Protein AF-A0A2H3L4W6-F1 (afdb_monomer_lite)

Structure (mmCIF, N/CA/C/O backbone):
data_AF-A0A2H3L4W6-F1
#
_entry.id   AF-A0A2H3L4W6-F1
#
loop_
_atom_site.group_PDB
_atom_site.id
_atom_site.type_symbol
_atom_site.label_atom_id
_atom_site.label_alt_id
_atom_site.label_comp_id
_atom_site.label_asym_id
_atom_site.label_entity_id
_atom_site.label_seq_id
_atom_site.pdbx_PDB_ins_code
_atom_site.Cartn_x
_atom_site.Cartn_y
_atom_site.Cartn_z
_atom_site.occupancy
_atom_site.B_iso_or_equiv
_atom_site.auth_seq_id
_atom_site.auth_comp_id
_atom_site.auth_asym_id
_atom_site.auth_atom_id
_atom_site.pdbx_PDB_model_num
ATOM 1 N N . MET A 1 1 ? 24.859 -17.875 -5.531 1.00 59.97 1 MET A N 1
ATOM 2 C CA . MET A 1 1 ? 23.561 -17.381 -6.040 1.00 59.97 1 MET A CA 1
ATOM 3 C C . MET A 1 1 ? 23.847 -16.677 -7.361 1.00 59.97 1 MET A C 1
ATOM 5 O O . MET A 1 1 ? 24.677 -15.783 -7.352 1.00 59.97 1 MET A O 1
ATOM 9 N N . HIS A 1 2 ? 23.273 -17.118 -8.485 1.00 90.69 2 HIS A N 1
ATOM 10 C CA . HIS A 1 2 ? 23.574 -16.586 -9.833 1.00 90.69 2 HIS A CA 1
ATOM 11 C C . HIS A 1 2 ? 22.616 -15.457 -10.253 1.00 90.69 2 HIS A C 1
ATOM 13 O O . HIS A 1 2 ? 22.222 -15.368 -11.410 1.00 90.69 2 HIS A O 1
ATOM 19 N N . VAL A 1 3 ? 22.197 -14.623 -9.300 1.00 94.12 3 VAL A N 1
ATOM 20 C CA . VAL A 1 3 ? 21.275 -13.506 -9.535 1.00 94.12 3 VAL A CA 1
ATOM 21 C C . VAL A 1 3 ? 21.998 -12.227 -9.149 1.00 94.12 3 VAL A C 1
ATOM 23 O O . VAL A 1 3 ? 22.430 -12.099 -8.004 1.00 94.12 3 VAL A O 1
ATOM 26 N N . ASN A 1 4 ? 22.140 -11.301 -10.098 1.00 94.12 4 ASN A N 1
ATOM 27 C CA . ASN A 1 4 ? 22.605 -9.954 -9.798 1.00 94.12 4 ASN A CA 1
ATOM 28 C C . ASN A 1 4 ? 21.434 -9.142 -9.231 1.00 94.12 4 ASN A C 1
ATOM 30 O O . ASN A 1 4 ? 20.374 -9.078 -9.854 1.00 94.12 4 ASN A O 1
ATOM 34 N N . PHE A 1 5 ? 21.615 -8.548 -8.054 1.00 94.50 5 PHE A N 1
ATOM 35 C CA . PHE A 1 5 ? 20.606 -7.713 -7.413 1.00 94.50 5 PHE A CA 1
ATOM 36 C C . PHE A 1 5 ? 21.042 -6.252 -7.470 1.00 94.50 5 PHE A C 1
ATOM 38 O O . PHE A 1 5 ? 22.067 -5.887 -6.900 1.00 94.50 5 PHE A O 1
ATOM 45 N N . VAL A 1 6 ? 20.234 -5.423 -8.128 1.00 93.25 6 VAL A N 1
ATOM 46 C CA . VAL A 1 6 ? 20.451 -3.978 -8.221 1.00 93.25 6 VAL A CA 1
ATOM 47 C C . VAL A 1 6 ? 19.329 -3.271 -7.470 1.00 93.25 6 VAL A C 1
ATOM 49 O O . VAL A 1 6 ? 18.161 -3.358 -7.848 1.00 93.25 6 VAL A O 1
ATOM 52 N N . GLN A 1 7 ? 19.676 -2.575 -6.388 1.00 92.81 7 GLN A N 1
ATOM 53 C CA . GLN A 1 7 ? 18.725 -1.768 -5.630 1.00 92.81 7 GLN A CA 1
ATOM 54 C C . GLN A 1 7 ? 18.558 -0.400 -6.303 1.00 92.81 7 GLN A C 1
ATOM 56 O O . GLN A 1 7 ? 19.336 0.518 -6.067 1.00 92.81 7 GLN A O 1
ATOM 61 N N . GLY A 1 8 ? 17.519 -0.253 -7.122 1.00 92.06 8 GLY A N 1
ATOM 62 C CA . GLY A 1 8 ? 17.212 1.002 -7.803 1.00 92.06 8 GLY A CA 1
ATOM 63 C C . GLY A 1 8 ? 15.759 1.067 -8.259 1.00 92.06 8 GLY A C 1
ATOM 64 O O . GLY A 1 8 ? 15.107 0.042 -8.458 1.00 92.06 8 GLY A O 1
ATOM 65 N N . ARG A 1 9 ? 15.232 2.285 -8.422 1.00 95.50 9 ARG A N 1
ATOM 66 C CA . ARG A 1 9 ? 13.902 2.505 -9.002 1.00 95.50 9 ARG A CA 1
ATOM 67 C C . ARG A 1 9 ? 14.041 2.685 -10.506 1.00 95.50 9 ARG A C 1
ATOM 69 O O . ARG A 1 9 ? 14.638 3.664 -10.932 1.00 95.50 9 ARG A O 1
ATOM 76 N N . VAL A 1 10 ? 13.429 1.810 -11.295 1.00 96.75 10 VAL A N 1
ATOM 77 C CA . VAL A 1 10 ? 13.278 2.035 -12.740 1.00 96.75 10 VAL A CA 1
ATOM 78 C C . VAL A 1 10 ? 12.336 3.221 -12.973 1.00 96.75 10 VAL A C 1
ATOM 80 O O . VAL A 1 10 ? 11.230 3.254 -12.423 1.00 96.75 10 VAL A O 1
ATOM 83 N N . THR A 1 11 ? 12.774 4.200 -13.762 1.00 96.56 11 THR A N 1
ATOM 84 C CA . THR A 1 11 ? 11.987 5.382 -14.150 1.00 96.56 11 THR A CA 1
ATOM 85 C C . THR A 1 11 ? 11.489 5.301 -15.585 1.00 96.56 11 THR A C 1
ATOM 87 O O . THR A 1 11 ? 10.397 5.789 -15.862 1.00 96.56 11 THR A O 1
ATOM 90 N N . GLU A 1 12 ? 12.253 4.662 -16.473 1.00 97.25 12 GLU A N 1
ATOM 91 C CA . GLU A 1 12 ? 11.944 4.549 -17.902 1.00 97.25 12 GLU A CA 1
ATOM 92 C C . GLU A 1 12 ? 12.282 3.147 -18.420 1.00 97.25 12 GLU A C 1
ATOM 94 O O . GLU A 1 12 ? 13.210 2.492 -17.938 1.00 97.25 12 GLU A O 1
ATOM 99 N N . VAL A 1 13 ? 11.517 2.692 -19.413 1.00 97.94 13 VAL A N 1
ATOM 100 C CA . VAL A 1 13 ? 11.734 1.429 -20.127 1.00 97.94 13 VAL A CA 1
ATOM 101 C C . VAL A 1 13 ? 11.821 1.751 -21.613 1.00 97.94 13 VAL A C 1
ATOM 103 O O . VAL A 1 13 ? 10.876 2.308 -22.169 1.00 97.94 13 VAL A O 1
ATOM 106 N N . HIS A 1 14 ? 12.933 1.377 -22.242 1.00 97.88 14 HIS A N 1
ATOM 107 C CA . HIS A 1 14 ? 13.213 1.592 -23.661 1.00 97.88 14 HIS A CA 1
ATOM 108 C C . HIS A 1 14 ? 13.186 0.231 -24.376 1.00 97.88 14 HIS A C 1
ATOM 110 O O . HIS A 1 14 ? 14.173 -0.508 -24.326 1.00 97.88 14 HIS A O 1
ATOM 116 N N . PRO A 1 15 ? 12.030 -0.181 -24.934 1.00 97.69 15 PRO A N 1
ATOM 117 C CA . PRO A 1 15 ? 11.845 -1.526 -25.477 1.00 97.69 15 PRO A CA 1
ATOM 118 C C . PRO A 1 15 ? 12.610 -1.777 -26.778 1.00 97.69 15 PRO A C 1
ATOM 120 O O . PRO A 1 15 ? 13.109 -2.884 -26.970 1.00 97.69 15 PRO A O 1
ATOM 123 N N . ASP A 1 16 ? 12.740 -0.767 -27.638 1.00 97.88 16 ASP A N 1
ATOM 124 C CA . ASP A 1 16 ? 13.379 -0.911 -28.950 1.00 97.88 16 ASP A CA 1
ATOM 125 C C . ASP A 1 16 ? 14.904 -1.038 -28.811 1.00 97.88 16 ASP A C 1
ATOM 127 O O . ASP A 1 16 ? 15.537 -1.901 -29.424 1.00 97.88 16 ASP A O 1
ATOM 131 N N . GLU A 1 17 ? 15.497 -0.227 -27.934 1.00 98.25 17 GLU A N 1
ATOM 132 C CA . GLU A 1 17 ? 16.924 -0.255 -27.602 1.00 98.25 17 GLU A CA 1
ATOM 133 C C . GLU A 1 17 ? 17.276 -1.284 -26.519 1.00 98.25 17 GLU A C 1
ATOM 135 O O . GLU A 1 17 ? 18.457 -1.517 -26.260 1.00 98.25 17 GLU A O 1
ATOM 140 N N . ARG A 1 18 ? 16.257 -1.898 -25.907 1.00 98.31 18 ARG A N 1
ATOM 141 C CA . ARG A 1 18 ? 16.338 -2.938 -24.874 1.00 98.31 18 ARG A CA 1
ATOM 142 C C . ARG A 1 18 ? 17.166 -2.552 -23.646 1.00 98.31 18 ARG A C 1
ATOM 144 O O . ARG A 1 18 ? 18.072 -3.274 -23.230 1.00 98.31 18 ARG A O 1
ATOM 151 N N . TYR A 1 19 ? 16.815 -1.428 -23.027 1.00 98.25 19 TYR A N 1
ATOM 152 C CA . TYR A 1 19 ? 17.369 -1.041 -21.728 1.00 98.25 19 TYR A CA 1
ATOM 153 C C . TYR A 1 19 ? 16.331 -0.392 -20.806 1.00 98.25 19 TYR A C 1
ATOM 155 O O . TYR A 1 19 ? 15.251 0.024 -21.234 1.00 98.25 19 TYR A O 1
ATOM 163 N N . VAL A 1 20 ? 16.645 -0.325 -19.515 1.00 97.88 20 VAL A N 1
ATOM 164 C CA . VAL A 1 20 ? 15.889 0.441 -18.516 1.00 97.88 20 VAL A CA 1
ATOM 165 C C . VAL A 1 20 ? 16.762 1.533 -17.914 1.00 97.88 20 VAL A C 1
ATOM 167 O O . VAL A 1 20 ? 17.978 1.370 -17.797 1.00 97.88 20 VAL A O 1
ATOM 170 N N . THR A 1 21 ? 16.131 2.630 -17.510 1.00 97.56 21 THR A N 1
ATOM 171 C CA . THR A 1 21 ? 16.794 3.725 -16.797 1.00 97.56 21 THR A CA 1
ATOM 172 C C . THR A 1 21 ? 16.452 3.629 -15.318 1.00 97.56 21 THR A C 1
ATOM 174 O O . THR A 1 21 ? 15.275 3.603 -14.948 1.00 97.56 21 THR A O 1
ATOM 177 N N . LEU A 1 22 ? 17.469 3.572 -14.464 1.00 95.69 22 LEU A N 1
ATOM 178 C CA . LEU A 1 22 ? 17.334 3.674 -13.018 1.00 95.69 22 LEU A CA 1
ATOM 179 C C . LEU A 1 22 ? 17.451 5.132 -12.574 1.00 95.69 22 LEU A C 1
ATOM 181 O O . LEU A 1 22 ? 18.289 5.889 -13.068 1.00 95.69 22 LEU A O 1
ATOM 185 N N . ALA A 1 23 ? 16.635 5.506 -11.591 1.00 93.81 23 ALA A N 1
ATOM 186 C CA . ALA A 1 23 ? 16.758 6.774 -10.895 1.00 93.81 23 ALA A CA 1
ATOM 187 C C . ALA A 1 23 ? 18.168 6.919 -10.294 1.00 93.81 23 ALA A C 1
ATOM 189 O O . ALA A 1 23 ? 18.710 5.933 -9.784 1.00 93.81 23 ALA A O 1
ATOM 190 N N . PRO A 1 24 ? 18.736 8.137 -10.277 1.00 88.00 24 PRO A N 1
ATOM 191 C CA . PRO A 1 24 ? 20.020 8.376 -9.643 1.00 88.00 24 PRO A CA 1
ATOM 192 C C . PRO A 1 24 ? 20.035 7.928 -8.183 1.00 88.00 24 PRO A C 1
ATOM 194 O O . PRO A 1 24 ? 19.123 8.239 -7.411 1.00 88.00 24 PRO A O 1
ATOM 197 N N . HIS A 1 25 ? 21.111 7.264 -7.770 1.00 80.12 25 HIS A N 1
ATOM 198 C CA . HIS A 1 25 ? 21.383 7.078 -6.352 1.00 80.12 25 HIS A CA 1
ATOM 199 C C . HIS A 1 25 ? 21.980 8.384 -5.794 1.00 80.12 25 HIS A C 1
ATOM 201 O O . HIS A 1 25 ? 23.110 8.747 -6.116 1.00 80.12 25 HIS A O 1
ATOM 207 N N . GLN A 1 26 ? 21.219 9.115 -4.972 1.00 76.81 26 GLN A N 1
ATOM 208 C CA . GLN A 1 26 ? 21.606 10.428 -4.418 1.00 76.81 26 GLN A CA 1
ATOM 209 C C . GLN A 1 26 ? 21.933 11.481 -5.506 1.00 76.81 26 GLN A C 1
ATOM 211 O O . GLN A 1 26 ? 21.127 11.696 -6.404 1.00 76.81 26 GLN A O 1
ATOM 216 N N . GLN A 1 27 ? 23.084 12.166 -5.422 1.00 71.81 27 GLN A N 1
ATOM 217 C CA . GLN A 1 27 ? 23.546 13.191 -6.379 1.00 71.81 27 GLN A CA 1
ATOM 218 C C . GLN A 1 27 ? 24.169 12.596 -7.662 1.00 71.81 27 GLN A C 1
ATOM 220 O O . GLN A 1 27 ? 24.950 13.260 -8.341 1.00 71.81 27 GLN A O 1
ATOM 225 N N . GLY A 1 28 ? 23.886 11.329 -7.969 1.00 77.56 28 GLY A N 1
ATOM 226 C CA . GLY A 1 28 ? 24.409 10.646 -9.150 1.00 77.56 28 GLY A CA 1
ATOM 227 C C . GLY A 1 28 ? 23.713 11.038 -10.456 1.00 77.56 28 GLY A C 1
ATOM 228 O O . GLY A 1 28 ? 22.822 11.886 -10.497 1.00 77.56 28 GLY A O 1
ATOM 229 N N . GLN A 1 29 ? 24.107 10.365 -11.534 1.00 84.62 29 GLN A N 1
ATOM 230 C CA . GLN A 1 29 ? 23.388 10.382 -12.808 1.00 84.62 29 GLN A CA 1
ATOM 231 C C . GLN A 1 29 ? 22.450 9.169 -12.905 1.00 84.62 29 GLN A C 1
ATOM 233 O O . GLN A 1 29 ? 22.665 8.184 -12.193 1.00 84.62 29 GLN A O 1
ATOM 238 N N . PRO A 1 30 ? 21.411 9.224 -13.757 1.00 89.94 30 PRO A N 1
ATOM 239 C CA . PRO A 1 30 ? 20.614 8.049 -14.089 1.00 89.94 30 PRO A CA 1
ATOM 240 C C . PRO A 1 30 ? 21.497 6.929 -14.649 1.00 89.94 30 PRO A C 1
ATOM 242 O O . PRO A 1 30 ? 22.429 7.192 -15.411 1.00 89.94 30 PRO A O 1
ATOM 245 N N . GLU A 1 31 ? 21.200 5.686 -14.282 1.00 93.50 31 GLU A N 1
ATOM 246 C CA . GLU A 1 31 ? 21.965 4.512 -14.715 1.00 93.50 31 GLU A CA 1
ATOM 247 C C . GLU A 1 31 ? 21.188 3.732 -15.779 1.00 93.50 31 GLU A C 1
ATOM 249 O O . GLU A 1 31 ? 19.983 3.517 -15.647 1.00 93.50 31 GLU A O 1
ATOM 254 N N . ARG A 1 32 ? 21.879 3.294 -16.834 1.00 95.81 32 ARG A N 1
ATOM 255 C CA . ARG A 1 32 ? 21.321 2.444 -17.891 1.00 95.81 32 ARG A CA 1
ATOM 256 C C . ARG A 1 32 ? 21.625 0.978 -17.595 1.00 95.81 32 ARG A C 1
ATOM 258 O O . ARG A 1 32 ? 22.783 0.632 -17.384 1.00 95.81 32 ARG A O 1
ATOM 265 N N . LEU A 1 33 ? 20.605 0.126 -17.679 1.00 96.38 33 LEU A N 1
ATOM 266 C CA . LEU A 1 33 ? 20.749 -1.330 -17.629 1.00 96.38 33 LEU A CA 1
ATOM 267 C C . LEU A 1 33 ? 20.157 -1.978 -18.882 1.00 96.38 33 LEU A C 1
ATOM 269 O O . LEU A 1 33 ? 18.942 -1.951 -19.081 1.00 96.38 33 LEU A O 1
ATOM 273 N N . ASP A 1 34 ? 21.015 -2.566 -19.712 1.00 98.00 34 ASP A N 1
ATOM 274 C CA . ASP A 1 34 ? 20.623 -3.320 -20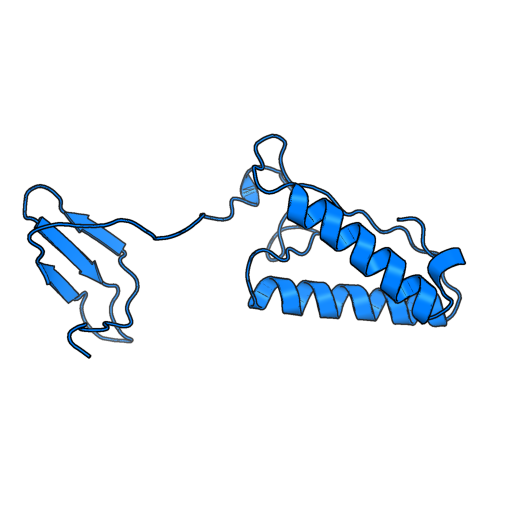.905 1.00 98.00 34 ASP A CA 1
ATOM 275 C C . ASP A 1 34 ? 20.067 -4.708 -20.552 1.00 98.00 34 ASP A C 1
ATOM 277 O O . ASP A 1 34 ? 20.458 -5.323 -19.554 1.00 98.00 34 ASP A O 1
ATOM 281 N N . TYR A 1 35 ? 19.157 -5.219 -21.382 1.00 97.62 35 TYR A N 1
ATOM 282 C CA . TYR A 1 35 ? 18.565 -6.546 -21.221 1.00 97.62 35 TYR A CA 1
ATOM 283 C C . TYR A 1 35 ? 18.356 -7.254 -22.565 1.00 97.62 35 TYR A C 1
ATOM 285 O O . TYR A 1 35 ? 18.143 -6.627 -23.596 1.00 97.62 35 TYR A O 1
ATOM 293 N N . ASP A 1 36 ? 18.325 -8.588 -22.549 1.00 98.19 36 ASP A N 1
ATOM 294 C CA . ASP A 1 36 ? 17.826 -9.375 -23.687 1.00 98.19 36 ASP A CA 1
ATOM 295 C C . ASP A 1 36 ? 16.315 -9.611 -23.590 1.00 98.19 36 ASP A C 1
ATOM 297 O O . ASP A 1 36 ? 15.597 -9.531 -24.586 1.00 98.19 36 ASP A O 1
ATOM 301 N N . TYR A 1 37 ? 15.831 -9.852 -22.368 1.00 98.06 37 TYR A N 1
ATOM 302 C CA . TYR A 1 37 ? 14.422 -10.047 -22.033 1.00 98.06 37 TYR A CA 1
ATOM 303 C C . TYR A 1 37 ? 14.071 -9.276 -20.759 1.00 98.06 37 TYR A C 1
ATOM 305 O O . TYR A 1 37 ? 14.851 -9.262 -19.807 1.00 98.06 37 TYR A O 1
ATOM 313 N N . LEU A 1 38 ? 12.871 -8.689 -20.723 1.00 97.75 38 LEU A N 1
ATOM 314 C CA . LEU A 1 38 ? 12.364 -7.934 -19.578 1.00 97.75 38 LEU A CA 1
ATOM 315 C C . LEU A 1 38 ? 11.105 -8.593 -19.002 1.00 97.75 38 LEU A C 1
ATOM 317 O O . LEU A 1 38 ? 10.086 -8.705 -19.681 1.00 97.75 38 LEU A O 1
ATOM 321 N N . LEU A 1 39 ? 11.161 -8.983 -17.725 1.00 97.94 39 LEU A N 1
ATOM 322 C CA . LEU A 1 39 ? 9.997 -9.419 -16.953 1.00 97.94 39 LEU A CA 1
ATOM 323 C C . LEU A 1 39 ? 9.523 -8.274 -16.051 1.00 97.94 39 LEU A C 1
ATOM 325 O O . LEU A 1 39 ? 10.238 -7.860 -15.139 1.00 97.94 39 LEU A O 1
ATOM 329 N N . ILE A 1 40 ? 8.306 -7.779 -16.279 1.00 97.19 40 ILE A N 1
ATOM 330 C CA . ILE A 1 40 ? 7.723 -6.690 -15.486 1.00 97.19 40 ILE A CA 1
ATOM 331 C C . ILE A 1 40 ? 6.920 -7.279 -14.324 1.00 97.19 40 ILE A C 1
ATOM 333 O O . ILE A 1 40 ? 5.885 -7.909 -14.525 1.00 97.19 40 ILE A O 1
ATOM 337 N N . ALA A 1 41 ? 7.388 -7.036 -13.099 1.00 97.56 41 ALA A N 1
ATOM 338 C CA . ALA A 1 41 ? 6.759 -7.498 -11.860 1.00 97.56 41 ALA A CA 1
ATOM 339 C C . ALA A 1 41 ? 6.691 -6.378 -10.799 1.00 97.56 41 ALA A C 1
ATOM 341 O O . ALA A 1 41 ? 6.956 -6.598 -9.622 1.00 97.56 41 ALA A O 1
ATOM 342 N N . THR A 1 42 ? 6.362 -5.151 -11.216 1.00 96.44 42 THR A N 1
ATOM 343 C CA . THR A 1 42 ? 6.424 -3.929 -10.386 1.00 96.44 42 THR A CA 1
ATOM 344 C C . THR A 1 42 ? 5.308 -3.791 -9.345 1.00 96.44 42 THR A C 1
ATOM 346 O O . THR A 1 42 ? 5.357 -2.884 -8.516 1.00 96.44 42 THR A O 1
ATOM 349 N N . GLY A 1 43 ? 4.307 -4.673 -9.368 1.00 96.00 43 GLY A N 1
ATOM 350 C CA . GLY A 1 43 ? 3.154 -4.602 -8.471 1.00 96.00 43 GLY A CA 1
ATOM 351 C C . GLY A 1 43 ? 2.193 -3.442 -8.789 1.00 96.00 43 GLY A C 1
ATOM 352 O O . GLY A 1 43 ? 2.269 -2.833 -9.860 1.00 96.00 43 GLY A O 1
ATOM 353 N N . PRO A 1 44 ? 1.232 -3.153 -7.892 1.00 95.12 44 PRO A N 1
ATOM 354 C CA . PRO A 1 44 ? 0.197 -2.155 -8.136 1.00 95.12 44 PRO A CA 1
ATOM 355 C C . PRO A 1 44 ? 0.659 -0.729 -7.807 1.00 95.12 44 PRO A C 1
ATOM 357 O O . PRO A 1 44 ? 1.262 -0.473 -6.766 1.00 95.12 44 PRO A O 1
ATOM 360 N N . LYS A 1 45 ? 0.248 0.240 -8.633 1.00 93.94 45 LYS A N 1
ATOM 361 C CA . LYS A 1 45 ? 0.200 1.651 -8.226 1.00 93.94 45 LYS A CA 1
ATOM 362 C C . LYS A 1 45 ? -1.088 1.896 -7.440 1.00 93.94 45 LYS A C 1
ATOM 364 O O . LYS A 1 45 ? -2.182 1.731 -7.978 1.00 93.94 45 LYS A O 1
ATOM 369 N N . LEU A 1 46 ? -0.966 2.327 -6.188 1.00 93.56 46 LEU A N 1
ATOM 370 C CA . LEU A 1 46 ? -2.116 2.655 -5.344 1.00 93.56 46 LEU A CA 1
ATOM 371 C C . LEU A 1 46 ? -2.707 4.005 -5.768 1.00 93.56 46 LE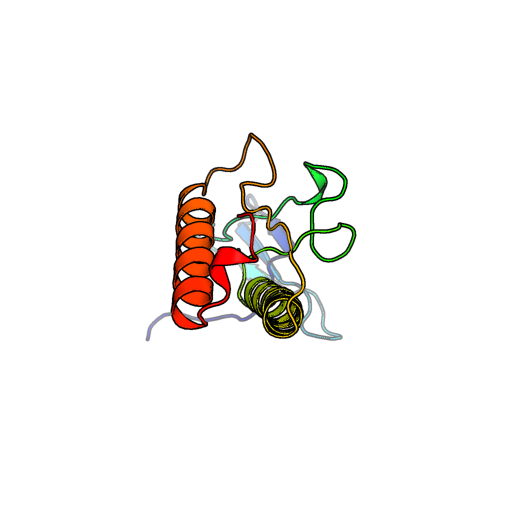U A C 1
ATOM 373 O O . LEU A 1 46 ? -2.072 5.046 -5.611 1.00 93.56 46 LEU A O 1
ATOM 377 N N . ASN A 1 47 ? -3.911 3.987 -6.340 1.00 93.62 47 ASN A N 1
ATOM 378 C CA . AS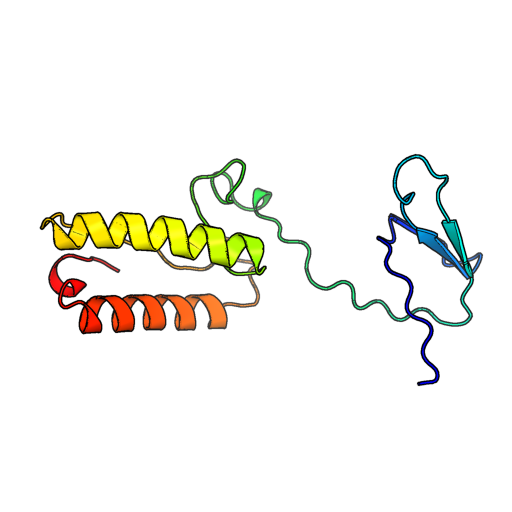N A 1 47 ? -4.557 5.177 -6.893 1.00 93.62 47 ASN A CA 1
ATOM 379 C C . ASN A 1 47 ? -5.607 5.759 -5.935 1.00 93.62 47 ASN A C 1
ATOM 381 O O . ASN A 1 47 ? -6.805 5.667 -6.194 1.00 93.62 47 ASN A O 1
ATOM 385 N N . PHE A 1 48 ? -5.165 6.349 -4.822 1.00 93.06 48 PHE A N 1
ATOM 386 C CA . PHE A 1 48 ? -6.077 6.987 -3.862 1.00 93.06 48 PHE A CA 1
ATOM 387 C C . PHE A 1 48 ? -6.877 8.141 -4.486 1.00 93.06 48 PHE A C 1
ATOM 389 O O . PHE A 1 48 ? -8.055 8.296 -4.189 1.00 93.06 48 PHE A O 1
ATOM 396 N N . ALA A 1 49 ? -6.279 8.862 -5.441 1.00 92.00 49 ALA A N 1
ATOM 397 C CA . ALA A 1 49 ? -6.918 9.957 -6.169 1.00 92.00 49 ALA A CA 1
ATOM 398 C C . ALA A 1 49 ? -8.139 9.534 -7.012 1.00 92.00 49 ALA A C 1
ATOM 400 O O . ALA A 1 49 ? -8.906 10.393 -7.439 1.00 92.00 49 ALA A O 1
ATOM 401 N N . ALA A 1 50 ? -8.351 8.230 -7.246 1.00 92.56 50 ALA A N 1
ATOM 402 C CA . ALA A 1 50 ? -9.551 7.733 -7.923 1.00 92.56 50 ALA A CA 1
ATOM 403 C C . ALA A 1 50 ? -10.844 8.014 -7.137 1.00 92.56 50 ALA A C 1
ATOM 405 O O . ALA A 1 50 ? -11.912 8.104 -7.738 1.00 92.56 50 ALA A O 1
ATOM 406 N N . THR A 1 51 ? -10.748 8.168 -5.813 1.00 93.62 51 THR A N 1
ATOM 407 C CA . THR A 1 51 ? -11.876 8.529 -4.950 1.00 93.62 51 THR A CA 1
ATOM 408 C C . THR A 1 51 ? -11.487 9.749 -4.112 1.00 93.62 51 THR A C 1
ATOM 410 O O . THR A 1 51 ? -10.706 9.608 -3.168 1.00 93.62 51 THR A O 1
ATOM 413 N N . PRO A 1 52 ? -12.015 10.948 -4.419 1.00 93.19 52 PRO A N 1
ATOM 414 C CA . PRO A 1 52 ? -11.689 12.161 -3.675 1.00 93.19 52 PRO A CA 1
ATOM 415 C C . PRO A 1 52 ? -11.926 12.010 -2.166 1.00 93.19 52 PRO A C 1
ATOM 417 O O . PRO A 1 52 ? -12.945 11.467 -1.741 1.00 93.19 52 PRO A O 1
ATOM 420 N N . GLY A 1 53 ? -10.980 12.497 -1.361 1.00 92.38 53 GLY A N 1
ATOM 421 C CA . GLY A 1 53 ? -11.026 12.420 0.103 1.00 92.38 53 GLY A CA 1
ATOM 422 C C . GLY A 1 53 ? -10.479 11.119 0.703 1.00 92.38 53 GLY A C 1
ATOM 423 O O . GLY A 1 53 ? -10.353 11.034 1.925 1.00 92.38 53 GLY A O 1
ATOM 424 N N . LEU A 1 54 ? -10.116 10.122 -0.115 1.00 93.19 54 LEU A N 1
ATOM 425 C CA . LEU A 1 54 ? -9.399 8.932 0.349 1.00 93.19 54 LEU A CA 1
ATOM 426 C C . LEU A 1 54 ? -7.883 9.081 0.216 1.00 93.19 54 LEU A C 1
ATOM 428 O O . LEU A 1 54 ? -7.372 9.819 -0.623 1.00 93.19 54 LEU A O 1
ATOM 432 N N . GLY A 1 55 ? -7.170 8.304 1.024 1.00 91.06 55 GLY A N 1
ATOM 433 C CA . GLY A 1 55 ? -5.712 8.296 1.097 1.00 91.06 55 GLY A CA 1
ATOM 434 C C . GLY A 1 55 ? -5.182 8.935 2.377 1.00 91.06 55 GLY A C 1
ATOM 435 O O . GLY A 1 55 ? -5.885 9.668 3.066 1.00 91.06 55 GLY A O 1
ATOM 436 N N . HIS A 1 56 ? -3.930 8.614 2.681 1.00 84.00 56 HIS A N 1
ATOM 437 C CA . HIS A 1 56 ? -3.282 8.925 3.953 1.00 84.00 56 HIS A CA 1
ATOM 438 C C . HIS A 1 56 ? -2.560 10.286 3.949 1.00 84.00 56 HIS A C 1
ATOM 440 O O . HIS A 1 56 ? -2.411 10.916 4.986 1.00 84.00 56 HIS A O 1
ATOM 446 N N . THR A 1 57 ? -2.140 10.779 2.775 1.00 81.44 57 THR A N 1
ATOM 447 C CA . THR A 1 57 ? -1.454 12.080 2.649 1.00 81.44 57 THR A CA 1
ATOM 448 C C . THR A 1 57 ? -2.417 13.256 2.485 1.00 81.44 57 THR A C 1
ATOM 450 O O . THR A 1 57 ? -2.263 14.273 3.148 1.00 81.44 57 THR A O 1
ATOM 453 N N . GLU A 1 58 ? -3.400 13.132 1.591 1.00 81.19 58 GLU A N 1
ATOM 454 C CA . GLU A 1 58 ? -4.311 14.231 1.217 1.00 81.19 58 GLU A CA 1
ATOM 455 C C . GLU A 1 58 ? -5.780 13.935 1.564 1.00 81.19 58 GLU A C 1
ATOM 457 O O . GLU A 1 58 ? -6.665 14.742 1.282 1.00 81.19 58 GLU A O 1
ATOM 462 N N . GLY A 1 59 ? -6.051 12.767 2.150 1.00 89.19 59 GLY A N 1
ATOM 463 C CA . GLY A 1 59 ? -7.396 12.296 2.460 1.00 89.19 59 GLY A CA 1
ATOM 464 C C . GLY A 1 59 ? -7.634 12.089 3.953 1.00 89.19 59 GLY A C 1
ATOM 465 O O . GLY A 1 59 ? -6.894 12.564 4.812 1.00 89.19 59 GLY A O 1
ATOM 466 N N . HIS A 1 60 ? -8.711 11.371 4.258 1.00 93.31 60 HIS A N 1
ATOM 467 C CA . HIS A 1 60 ? -9.182 11.126 5.623 1.00 93.31 60 HIS A CA 1
ATOM 468 C C . HIS A 1 60 ? -9.089 9.650 6.032 1.00 93.31 60 HIS A C 1
ATOM 470 O O . HIS A 1 60 ? -9.731 9.237 6.997 1.00 93.31 60 HIS A O 1
ATOM 476 N N . THR A 1 61 ? -8.347 8.829 5.281 1.00 95.62 61 THR A N 1
ATOM 477 C CA . THR A 1 61 ? -8.339 7.372 5.470 1.00 95.62 61 THR A CA 1
ATOM 478 C C . THR A 1 61 ? -6.943 6.781 5.402 1.00 95.62 61 THR A C 1
ATOM 480 O O . THR A 1 61 ? -6.166 7.105 4.510 1.00 95.62 61 THR A O 1
ATOM 483 N N . VAL A 1 62 ? -6.689 5.789 6.243 1.00 96.38 62 VAL A N 1
ATOM 484 C CA . VAL A 1 62 ? -5.469 4.976 6.215 1.00 96.38 62 VAL A CA 1
ATOM 485 C C . VAL A 1 62 ? -5.610 3.761 5.285 1.00 96.38 62 VAL A C 1
ATOM 487 O O . VAL A 1 62 ? -6.716 3.373 4.903 1.00 96.38 62 VAL A O 1
ATOM 490 N N . SER A 1 63 ? -4.486 3.149 4.903 1.00 95.94 63 SER A N 1
ATOM 491 C CA . SER A 1 63 ? -4.423 1.959 4.037 1.00 95.94 63 SER A CA 1
ATOM 492 C C . SER A 1 63 ? -3.538 0.882 4.661 1.00 95.94 63 SER A C 1
ATOM 494 O O . SER A 1 63 ? -2.745 1.166 5.541 1.00 95.94 63 SER A O 1
ATOM 496 N N . ILE A 1 64 ? -3.640 -0.360 4.191 1.00 95.94 64 ILE A N 1
ATOM 497 C CA . ILE A 1 64 ? -2.787 -1.478 4.637 1.00 95.94 64 ILE A CA 1
ATOM 498 C C . ILE A 1 64 ? -2.030 -2.148 3.481 1.00 95.94 64 ILE A C 1
ATOM 500 O O . ILE A 1 64 ? -1.512 -3.249 3.624 1.00 95.94 64 ILE A O 1
ATOM 504 N N . CYS A 1 65 ? -1.995 -1.518 2.302 1.00 95.75 65 CYS A N 1
ATOM 505 C CA . CYS A 1 65 ? -1.435 -2.138 1.093 1.00 95.75 65 CYS A CA 1
ATOM 506 C C . CYS A 1 65 ? 0.104 -2.200 1.078 1.00 95.75 65 CYS A C 1
ATOM 508 O O . CYS A 1 65 ? 0.676 -2.955 0.297 1.00 95.75 65 CYS A O 1
ATOM 510 N N . THR A 1 66 ? 0.772 -1.389 1.900 1.00 95.88 66 THR A N 1
ATOM 511 C CA . THR A 1 66 ? 2.229 -1.389 2.094 1.00 95.88 66 THR A CA 1
ATOM 512 C C . THR A 1 66 ? 2.530 -1.452 3.589 1.00 95.88 66 THR A C 1
ATOM 514 O O . THR A 1 66 ? 1.653 -1.170 4.408 1.00 95.88 66 THR A O 1
ATOM 517 N N . LEU A 1 67 ? 3.768 -1.802 3.949 1.00 96.25 67 LEU A N 1
ATOM 518 C CA . LEU A 1 67 ? 4.195 -1.832 5.350 1.00 96.25 67 LEU A CA 1
ATOM 519 C C . LEU A 1 67 ? 4.021 -0.465 6.025 1.00 96.25 67 LEU A C 1
ATOM 521 O O . LEU A 1 67 ? 3.431 -0.397 7.098 1.00 96.25 67 LEU A O 1
ATOM 525 N N . ASP A 1 68 ? 4.484 0.605 5.379 1.00 96.44 68 ASP A N 1
ATOM 526 C CA . ASP A 1 68 ? 4.416 1.956 5.943 1.00 96.44 68 ASP A CA 1
ATOM 527 C C . ASP A 1 68 ? 2.965 2.388 6.184 1.00 96.44 68 ASP A C 1
ATOM 529 O O . ASP A 1 68 ? 2.634 2.852 7.275 1.00 96.44 68 ASP A O 1
ATOM 533 N N . HIS A 1 69 ? 2.066 2.138 5.223 1.00 96.12 69 HIS A N 1
ATOM 534 C CA . HIS A 1 69 ? 0.645 2.439 5.415 1.00 96.12 69 HIS A CA 1
ATOM 535 C C . HIS A 1 69 ? 0.038 1.585 6.538 1.00 96.12 69 HIS A C 1
ATOM 537 O O . HIS A 1 69 ? -0.741 2.087 7.341 1.00 96.12 69 HIS A O 1
ATOM 543 N N . ALA A 1 70 ? 0.409 0.304 6.642 1.00 96.94 70 ALA A N 1
ATOM 544 C CA . ALA A 1 70 ? -0.104 -0.574 7.691 1.00 96.94 70 ALA A CA 1
ATOM 545 C C . ALA A 1 70 ? 0.342 -0.143 9.100 1.00 96.94 70 ALA A C 1
ATOM 547 O O . ALA A 1 70 ? -0.424 -0.295 10.055 1.00 96.94 70 ALA A O 1
ATOM 548 N N . ILE A 1 71 ? 1.553 0.406 9.236 1.00 97.62 71 ILE A N 1
ATOM 549 C CA . ILE A 1 71 ? 2.044 1.005 10.485 1.00 97.62 71 ILE A CA 1
ATOM 550 C C . ILE A 1 71 ? 1.201 2.233 10.847 1.00 97.62 71 ILE A C 1
ATOM 552 O O . ILE A 1 71 ? 0.710 2.317 11.970 1.00 97.62 71 ILE A O 1
ATOM 556 N N . GLU A 1 72 ? 0.959 3.126 9.889 1.00 96.50 72 GLU A N 1
ATOM 557 C CA . GLU A 1 72 ? 0.100 4.297 10.089 1.00 96.50 72 GLU A CA 1
ATOM 558 C C . GLU A 1 72 ? -1.334 3.893 10.480 1.00 96.50 72 GLU A C 1
ATOM 560 O O . GLU A 1 72 ? -1.905 4.413 11.440 1.00 96.50 72 GLU A O 1
ATOM 565 N N . ALA A 1 73 ? -1.902 2.900 9.789 1.00 96.94 73 ALA A N 1
ATOM 566 C CA . ALA A 1 73 ? -3.229 2.377 10.087 1.00 96.94 73 ALA A CA 1
ATOM 567 C C . ALA A 1 73 ? -3.314 1.768 11.492 1.00 96.94 73 ALA A C 1
ATOM 569 O O . ALA A 1 73 ? -4.305 1.975 12.197 1.00 96.94 73 ALA A O 1
ATOM 570 N N . ARG A 1 74 ? -2.272 1.041 11.920 1.00 97.50 74 ARG A N 1
ATOM 571 C CA . ARG A 1 74 ? -2.159 0.509 13.285 1.00 97.50 74 ARG A CA 1
ATOM 572 C C . ARG A 1 74 ? -2.178 1.640 14.305 1.00 97.50 74 ARG A C 1
ATOM 574 O O . ARG A 1 74 ? -2.916 1.539 15.281 1.00 97.50 74 ARG A O 1
ATOM 581 N N . ASP A 1 75 ? -1.374 2.674 14.100 1.00 97.81 75 ASP A N 1
ATOM 582 C CA . ASP A 1 75 ? -1.242 3.765 15.066 1.00 97.81 75 ASP A CA 1
ATOM 583 C C . ASP A 1 75 ? -2.558 4.544 15.184 1.00 97.81 75 ASP A C 1
ATOM 585 O O . ASP A 1 75 ? -3.087 4.681 16.289 1.00 97.81 75 ASP A O 1
ATOM 589 N N . SER A 1 76 ? -3.179 4.884 14.048 1.00 96.56 76 SER A N 1
ATOM 590 C CA . SER A 1 76 ? -4.516 5.492 14.005 1.00 96.56 76 SER A CA 1
ATOM 591 C C . SER A 1 76 ? -5.576 4.636 14.716 1.00 96.56 76 SER A C 1
ATOM 593 O O . SER A 1 76 ? -6.382 5.149 15.498 1.00 96.56 76 SER A O 1
ATOM 595 N N . TYR A 1 77 ? -5.562 3.315 14.506 1.00 97.88 77 TYR A N 1
ATOM 596 C CA . TYR A 1 77 ? -6.469 2.389 15.186 1.00 97.88 77 TYR A CA 1
ATOM 597 C C . TYR A 1 77 ? -6.239 2.356 16.703 1.00 97.88 77 TYR A C 1
ATOM 599 O O . TYR A 1 77 ? -7.202 2.445 17.467 1.00 97.88 77 TYR A O 1
ATOM 607 N N . LEU A 1 78 ? -4.986 2.247 17.154 1.00 98.12 78 LEU A N 1
ATOM 608 C CA . LEU A 1 78 ? -4.655 2.177 18.579 1.00 98.12 78 LEU A CA 1
ATOM 609 C C . LEU A 1 78 ? -5.042 3.461 19.324 1.00 98.12 78 LEU A C 1
ATOM 611 O O . LEU A 1 78 ? -5.490 3.380 20.468 1.00 98.12 78 LEU A O 1
ATOM 615 N N . GLU A 1 79 ? -4.956 4.624 18.679 1.00 98.19 79 GLU A N 1
ATOM 616 C CA . GLU A 1 79 ? -5.493 5.875 19.226 1.00 98.19 79 GLU A CA 1
ATOM 617 C C . GLU A 1 79 ? -7.012 5.801 19.445 1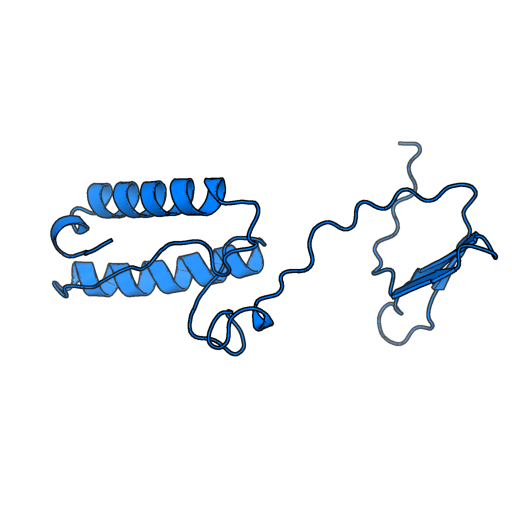.00 98.19 79 GLU A C 1
ATOM 619 O O . GLU A 1 79 ? -7.511 6.186 20.507 1.00 98.19 79 GLU A O 1
ATOM 624 N N . GLN A 1 80 ? -7.767 5.249 18.485 1.00 98.06 80 GLN A N 1
ATOM 625 C CA . GLN A 1 80 ? -9.212 5.062 18.660 1.00 98.06 80 GLN A CA 1
ATOM 626 C C . GLN A 1 80 ? -9.525 4.041 19.759 1.00 98.06 80 GLN A C 1
ATOM 628 O O . GLN A 1 80 ? -10.460 4.237 20.534 1.00 98.06 80 GLN A O 1
ATOM 633 N N . VAL A 1 81 ? -8.728 2.978 19.884 1.00 98.31 81 VAL A N 1
ATOM 634 C CA . VAL A 1 81 ? -8.872 1.997 20.971 1.00 98.31 81 VAL A CA 1
ATOM 635 C C . VAL A 1 81 ? -8.715 2.658 22.339 1.00 98.31 81 VAL A C 1
ATOM 637 O O . VAL A 1 81 ? -9.549 2.422 23.210 1.00 98.31 81 VAL A O 1
ATOM 640 N N . GLN A 1 82 ? -7.729 3.538 22.525 1.00 98.50 82 GLN A N 1
ATOM 641 C CA . GLN A 1 82 ? -7.556 4.261 23.794 1.00 98.50 82 GLN A CA 1
ATOM 642 C C . GLN A 1 82 ? -8.788 5.106 24.155 1.00 98.50 82 GLN A C 1
ATOM 644 O O . GLN A 1 82 ? -9.147 5.227 25.328 1.00 98.50 82 GLN A O 1
ATOM 649 N N . ARG A 1 83 ? -9.465 5.686 23.160 1.00 98.44 83 ARG A N 1
ATOM 650 C CA . ARG A 1 83 ? -10.724 6.423 23.362 1.00 98.44 83 ARG A CA 1
ATOM 651 C C . ARG A 1 83 ? -11.872 5.492 23.757 1.00 98.44 83 ARG A C 1
ATOM 653 O O . ARG A 1 83 ? -12.604 5.788 24.702 1.00 98.44 83 ARG A O 1
ATOM 660 N N . LEU A 1 84 ? -11.990 4.331 23.107 1.00 98.25 84 LEU A N 1
ATOM 661 C CA . LEU A 1 84 ? -12.966 3.302 23.492 1.00 98.25 84 LEU A CA 1
ATOM 662 C C . LEU A 1 84 ? -12.737 2.801 24.928 1.00 98.25 84 LEU A C 1
ATOM 664 O O . LEU A 1 84 ? -13.696 2.592 25.678 1.00 98.25 84 LEU A O 1
ATOM 668 N N . GLU A 1 85 ? -11.477 2.624 25.333 1.00 97.62 85 GLU A N 1
ATOM 669 C CA . GLU A 1 85 ? -11.092 2.215 26.691 1.00 97.62 85 GLU A CA 1
ATOM 670 C C . GLU A 1 85 ? -11.519 3.257 27.739 1.00 97.62 85 GLU A C 1
ATOM 672 O O . GLU A 1 85 ? -11.995 2.877 28.811 1.00 97.62 85 GLU A O 1
ATOM 677 N N . LYS A 1 86 ? -11.484 4.553 27.392 1.00 97.94 86 LYS A N 1
ATOM 678 C CA . LYS A 1 86 ? -12.023 5.661 28.210 1.00 97.94 86 LYS A CA 1
ATOM 679 C C . LYS A 1 86 ? -13.556 5.731 28.243 1.00 97.94 86 LYS A C 1
ATOM 681 O O . LYS A 1 86 ? -14.110 6.546 28.974 1.00 97.94 86 LYS A O 1
ATOM 686 N N . GLY A 1 87 ? -14.245 4.875 27.488 1.00 97.56 87 GLY A N 1
ATOM 687 C CA . GLY A 1 87 ? -15.706 4.777 27.473 1.00 97.56 87 GLY A CA 1
ATOM 688 C C . GLY A 1 87 ? -16.387 5.508 26.317 1.00 97.56 87 GLY A C 1
ATOM 689 O O . GLY A 1 87 ? -17.616 5.487 26.247 1.00 97.56 87 GLY A O 1
ATOM 690 N N . GLU A 1 88 ? -15.634 6.119 25.398 1.00 98.50 88 GLU A N 1
ATOM 691 C CA . GLU A 1 88 ? -16.217 6.724 24.197 1.00 98.50 88 GLU A CA 1
ATOM 692 C C . GLU A 1 88 ? -16.818 5.652 23.279 1.00 98.50 88 GLU A C 1
ATOM 694 O O . GLU A 1 88 ? -16.333 4.520 23.213 1.00 98.50 88 GLU A O 1
ATOM 699 N N . ARG A 1 89 ? -17.876 6.015 22.545 1.00 98.44 89 ARG A N 1
ATOM 700 C CA . ARG A 1 89 ? -18.444 5.178 21.483 1.00 98.44 89 ARG A CA 1
ATOM 701 C C . ARG A 1 89 ? -17.994 5.712 20.134 1.00 98.44 89 ARG A C 1
ATOM 703 O O . ARG A 1 89 ? -18.208 6.889 19.856 1.00 98.44 89 ARG A O 1
ATOM 710 N N . LEU A 1 90 ? -17.400 4.859 19.306 1.00 98.06 90 LEU A N 1
ATOM 711 C CA . LEU A 1 90 ? -16.848 5.249 18.006 1.00 98.06 90 LEU A CA 1
ATOM 712 C C . LEU A 1 90 ? -17.387 4.368 16.885 1.00 98.06 90 LEU A C 1
ATOM 714 O O . LEU A 1 90 ? -17.735 3.208 17.106 1.00 98.06 90 LEU A O 1
ATOM 718 N N . ARG A 1 91 ? -17.413 4.928 15.674 1.00 97.75 91 ARG A N 1
ATOM 719 C CA . ARG A 1 91 ? -17.721 4.210 14.439 1.00 97.75 91 ARG A CA 1
ATOM 720 C C . ARG A 1 91 ? -16.448 4.021 13.624 1.00 97.75 91 ARG A C 1
ATOM 722 O O . ARG A 1 91 ? -15.733 4.986 13.366 1.00 97.75 91 ARG A O 1
ATOM 729 N N . PHE A 1 92 ? -16.207 2.794 13.195 1.00 96.88 92 PHE A N 1
ATOM 730 C CA . PHE A 1 92 ? -15.148 2.407 12.281 1.00 96.88 92 PHE A CA 1
ATOM 731 C C . PHE A 1 92 ? -15.777 2.097 10.931 1.00 96.88 92 PHE A C 1
ATOM 733 O O . PHE A 1 92 ? -16.826 1.466 10.857 1.00 96.88 92 PHE A O 1
ATOM 740 N N . VAL A 1 93 ? -15.131 2.546 9.862 1.00 95.69 93 VAL A N 1
ATOM 741 C CA . VAL A 1 93 ? -15.533 2.223 8.495 1.00 95.69 93 VAL A CA 1
ATOM 742 C C . VAL A 1 93 ? -14.348 1.544 7.833 1.00 95.69 93 VAL A C 1
ATOM 744 O O . VAL A 1 93 ? -13.287 2.145 7.680 1.00 95.69 93 VAL A O 1
ATOM 747 N N . VAL A 1 94 ? -14.527 0.278 7.468 1.00 96.00 94 VAL A N 1
ATOM 748 C CA . VAL A 1 94 ? -13.528 -0.522 6.757 1.00 96.00 94 VAL A CA 1
ATOM 749 C C . VAL A 1 94 ? -14.150 -0.995 5.454 1.00 96.00 94 VAL A C 1
ATOM 751 O O . VAL A 1 94 ? -15.270 -1.499 5.436 1.00 96.00 94 VAL A O 1
ATOM 754 N N . GLY A 1 95 ? -13.430 -0.836 4.350 1.00 94.25 95 GLY A N 1
ATOM 755 C CA . GLY A 1 95 ? -13.933 -1.230 3.044 1.00 94.25 95 GLY A CA 1
ATOM 756 C C . GLY A 1 95 ? -12.900 -1.051 1.948 1.00 94.25 95 GLY A C 1
ATOM 757 O O . GLY A 1 95 ? -11.715 -0.833 2.196 1.00 94.25 95 GLY A O 1
ATOM 758 N N . THR A 1 96 ? -13.368 -1.145 0.711 1.00 93.75 96 THR A N 1
ATOM 759 C CA . THR A 1 96 ? -12.559 -0.900 -0.480 1.00 93.75 96 THR A CA 1
ATOM 760 C C . THR A 1 96 ? -12.762 0.533 -0.947 1.00 93.75 96 THR A C 1
ATOM 762 O O . THR A 1 96 ? -13.896 0.946 -1.172 1.00 93.75 96 THR A O 1
ATOM 765 N N . GLY A 1 97 ? -11.676 1.285 -1.128 1.00 89.56 97 GLY A N 1
ATOM 766 C CA . GLY A 1 97 ? -11.763 2.723 -1.403 1.00 89.56 97 GLY A CA 1
ATOM 767 C C . GLY A 1 97 ? -12.373 3.114 -2.757 1.00 89.56 97 GLY A C 1
ATOM 768 O O . GLY A 1 97 ? -12.803 4.248 -2.926 1.00 89.56 97 GLY A O 1
ATOM 769 N N . HIS A 1 98 ? -12.434 2.210 -3.736 1.00 93.94 98 HIS A N 1
ATOM 770 C CA . HIS A 1 98 ? -12.958 2.503 -5.074 1.00 93.94 98 HIS A CA 1
ATOM 771 C C . HIS A 1 98 ? -13.689 1.272 -5.647 1.00 93.94 98 HIS A C 1
ATOM 773 O O . HIS A 1 98 ? -13.213 0.155 -5.421 1.00 93.94 98 HIS A O 1
ATOM 779 N N . PRO A 1 99 ? -14.786 1.422 -6.425 1.00 92.38 99 PRO A N 1
ATOM 780 C CA . PRO A 1 99 ? -15.525 0.290 -7.007 1.00 92.38 99 PRO A CA 1
ATOM 781 C C . PRO A 1 99 ? -14.683 -0.626 -7.906 1.00 92.38 99 PRO A C 1
ATOM 783 O O . PRO A 1 99 ? -14.973 -1.808 -8.040 1.00 92.38 99 PRO A O 1
ATOM 786 N N . GLY A 1 100 ? -13.621 -0.083 -8.504 1.00 93.69 100 GLY A N 1
ATOM 787 C CA . GLY A 1 100 ? -12.651 -0.833 -9.310 1.00 93.69 100 GLY A CA 1
ATOM 788 C C . GLY A 1 100 ? -11.556 -1.557 -8.514 1.00 93.69 100 GLY A C 1
ATOM 789 O O . GLY A 1 100 ? -10.600 -2.034 -9.118 1.00 93.69 100 GLY A O 1
ATOM 790 N N . ALA A 1 101 ? -11.624 -1.596 -7.180 1.00 94.19 101 ALA A N 1
ATOM 791 C CA . ALA A 1 101 ? -10.656 -2.335 -6.373 1.00 94.19 101 ALA A CA 1
ATOM 792 C C . ALA A 1 101 ? -10.754 -3.849 -6.632 1.00 94.19 101 ALA A C 1
ATOM 794 O O . ALA A 1 101 ? -11.846 -4.396 -6.759 1.00 94.19 101 ALA A O 1
ATOM 795 N N . THR A 1 102 ? -9.609 -4.534 -6.659 1.00 95.12 102 THR A N 1
ATOM 796 C CA . THR A 1 102 ? -9.509 -5.966 -7.009 1.00 95.12 102 THR A CA 1
ATOM 797 C C . THR A 1 102 ? -9.012 -6.862 -5.870 1.00 95.12 102 THR A C 1
ATOM 799 O O . THR A 1 102 ? -8.902 -8.070 -6.046 1.00 95.12 102 THR A O 1
ATOM 802 N N . CYS A 1 103 ? -8.709 -6.291 -4.698 1.00 94.25 103 CYS A N 1
ATOM 803 C CA . CYS A 1 103 ? -8.218 -7.016 -3.520 1.00 94.25 103 CYS A CA 1
ATOM 804 C C . CYS A 1 103 ? -9.179 -6.860 -2.327 1.00 94.25 103 CYS A C 1
ATOM 806 O O . CYS A 1 103 ? -8.833 -6.332 -1.271 1.00 94.25 103 CYS A O 1
ATOM 808 N N . GLN A 1 104 ? -10.431 -7.280 -2.504 1.00 95.06 104 GLN A N 1
ATOM 809 C CA . GLN A 1 104 ? -11.496 -7.121 -1.505 1.00 95.06 104 GLN A CA 1
ATOM 810 C C . GLN A 1 104 ? -11.289 -8.018 -0.276 1.00 95.06 104 GLN A C 1
ATOM 812 O O . GLN A 1 104 ? -11.727 -7.674 0.822 1.00 95.06 104 GLN A O 1
ATOM 817 N N . GLY A 1 105 ? -10.586 -9.144 -0.446 1.00 96.50 105 GLY A N 1
ATOM 818 C CA . GLY A 1 105 ? -10.279 -10.078 0.638 1.00 96.50 105 GLY A CA 1
ATOM 819 C C . GLY A 1 105 ? -9.546 -9.412 1.803 1.00 96.50 105 GLY A C 1
ATOM 820 O O . GLY A 1 105 ? -9.893 -9.662 2.951 1.00 96.50 105 GLY A O 1
ATOM 821 N N . ALA A 1 106 ? -8.624 -8.486 1.517 1.00 95.38 106 ALA A N 1
ATOM 822 C CA . ALA A 1 106 ? -7.896 -7.753 2.551 1.00 95.38 106 ALA A CA 1
ATOM 823 C C . ALA A 1 106 ? -8.819 -6.869 3.406 1.00 95.38 106 ALA A C 1
ATOM 825 O O . ALA A 1 106 ? -8.647 -6.797 4.618 1.00 95.38 106 ALA A O 1
ATOM 826 N N . ALA A 1 107 ? -9.835 -6.234 2.810 1.00 95.38 107 ALA A N 1
ATOM 827 C CA . ALA A 1 107 ? -10.803 -5.438 3.568 1.00 95.38 107 ALA A CA 1
ATOM 828 C C . ALA A 1 107 ? -11.660 -6.322 4.495 1.00 95.38 107 ALA A C 1
ATOM 830 O O . ALA A 1 107 ? -11.874 -5.973 5.658 1.00 95.38 107 ALA A O 1
ATOM 831 N N . LEU A 1 108 ? -12.095 -7.490 4.003 1.00 95.69 108 LEU A N 1
ATOM 832 C CA . LEU A 1 108 ? -12.857 -8.473 4.784 1.00 95.69 108 LEU A CA 1
ATOM 833 C C . LEU A 1 108 ? -12.028 -9.094 5.922 1.00 95.69 108 LEU A C 1
ATOM 835 O O . LEU A 1 108 ? -12.519 -9.299 7.037 1.00 95.69 108 LEU A O 1
ATOM 839 N N . GLU A 1 109 ? -10.762 -9.395 5.658 1.00 97.50 109 GLU A N 1
ATOM 840 C CA . GLU A 1 109 ? -9.838 -9.854 6.688 1.00 97.50 109 GLU A CA 1
ATOM 841 C C . GLU A 1 109 ? -9.638 -8.763 7.747 1.00 97.50 109 GLU A C 1
ATOM 843 O O . GLU A 1 109 ? -9.738 -9.027 8.946 1.00 97.50 109 GLU A O 1
ATOM 848 N N . TYR A 1 110 ? -9.420 -7.518 7.318 1.00 96.94 110 TYR A N 1
ATOM 849 C CA . TYR A 1 110 ? -9.108 -6.429 8.234 1.00 96.94 110 TYR A CA 1
ATOM 850 C C . TYR A 1 110 ? -10.275 -6.093 9.166 1.00 96.94 110 TYR A C 1
ATOM 852 O O . TYR A 1 110 ? -10.061 -5.954 10.370 1.00 96.94 110 TYR A O 1
ATOM 860 N N . ILE A 1 111 ? -11.519 -6.065 8.669 1.00 96.69 111 ILE A N 1
ATOM 861 C CA . ILE A 1 111 ? -12.692 -5.863 9.538 1.00 96.69 111 ILE A CA 1
ATOM 862 C C . ILE A 1 111 ? -12.831 -6.993 10.575 1.00 96.69 111 ILE A C 1
ATOM 864 O O . ILE A 1 111 ? -13.154 -6.740 11.739 1.00 96.69 111 ILE A O 1
ATOM 868 N N . SER A 1 112 ? -12.486 -8.229 10.196 1.00 96.69 112 SER A N 1
ATOM 869 C CA . SER A 1 112 ? -12.473 -9.382 11.103 1.00 96.69 112 SER A CA 1
ATOM 870 C C . SER A 1 112 ? -11.364 -9.271 12.158 1.00 96.69 112 SER A C 1
ATOM 872 O O . SER A 1 112 ? -11.592 -9.577 13.333 1.00 96.69 112 SER A O 1
ATOM 874 N N . ASN A 1 113 ? -10.181 -8.786 11.773 1.00 97.25 113 ASN A N 1
ATOM 875 C CA . ASN A 1 113 ? -9.061 -8.542 12.684 1.00 97.25 113 ASN A CA 1
ATOM 876 C C . ASN A 1 113 ? -9.390 -7.445 13.707 1.00 97.25 113 ASN A C 1
ATOM 878 O O . ASN A 1 113 ? -9.177 -7.656 14.904 1.00 97.25 113 ASN A O 1
ATOM 882 N N . ILE A 1 114 ? -9.983 -6.333 13.262 1.00 97.69 114 ILE A N 1
ATOM 883 C CA . ILE A 1 114 ? -10.450 -5.247 14.137 1.00 97.69 114 ILE A CA 1
ATOM 884 C C . ILE A 1 114 ? -11.503 -5.769 15.118 1.00 97.69 114 ILE A C 1
ATOM 886 O O . ILE A 1 114 ? -11.365 -5.587 16.327 1.00 97.69 114 ILE A O 1
ATOM 890 N N . HIS A 1 115 ? -12.521 -6.492 14.636 1.00 97.44 115 HIS A N 1
ATOM 891 C CA . HIS A 1 115 ? -13.526 -7.095 15.516 1.00 97.44 115 HIS A CA 1
ATOM 892 C C . HIS A 1 115 ? -12.882 -7.992 16.586 1.00 97.44 115 HIS A C 1
ATOM 894 O O . HIS A 1 115 ? -13.166 -7.840 17.776 1.00 97.44 115 HIS A O 1
ATOM 900 N N . LYS A 1 116 ? -11.986 -8.899 16.177 1.00 98.19 116 LYS A N 1
ATOM 901 C CA . LYS A 1 116 ? -11.309 -9.842 17.075 1.00 98.19 116 LYS A CA 1
ATOM 902 C C . LYS A 1 116 ? -10.463 -9.137 18.135 1.00 98.19 116 LYS A C 1
ATOM 904 O O . LYS A 1 116 ? -10.475 -9.559 19.293 1.00 98.19 116 LYS A O 1
ATOM 909 N N . ASP A 1 117 ? -9.733 -8.091 17.761 1.00 98.38 117 ASP A N 1
ATOM 910 C CA . ASP A 1 117 ? -8.914 -7.320 18.699 1.00 98.38 117 ASP A CA 1
ATOM 911 C C . ASP A 1 117 ? -9.781 -6.549 19.709 1.00 98.38 117 ASP A C 1
ATOM 913 O O . ASP A 1 117 ? -9.576 -6.675 20.918 1.00 98.38 117 ASP A O 1
ATOM 917 N N . LEU A 1 118 ? -10.834 -5.866 19.249 1.00 98.38 118 LEU A N 1
ATOM 918 C CA . LEU A 1 118 ? -11.770 -5.152 20.127 1.00 98.38 118 LEU A CA 1
ATOM 919 C C . LEU A 1 118 ? -12.488 -6.086 21.118 1.00 98.38 118 LEU A C 1
ATOM 921 O O . LEU A 1 118 ? -12.729 -5.704 22.267 1.00 98.38 118 LEU A O 1
ATOM 925 N N . VAL A 1 119 ? -12.819 -7.318 20.703 1.00 98.44 119 VAL A N 1
ATOM 926 C CA . VAL A 1 119 ? -13.386 -8.347 21.596 1.00 98.44 119 VAL A CA 1
ATOM 927 C C . VAL A 1 119 ? -12.369 -8.761 22.656 1.00 98.44 119 VAL A C 1
ATOM 929 O O . VAL A 1 119 ? -12.702 -8.790 23.841 1.00 98.44 119 VAL A O 1
ATOM 932 N N . ARG A 1 120 ? -11.119 -9.035 22.262 1.00 98.44 120 ARG A N 1
ATOM 933 C CA . ARG A 1 120 ? -10.040 -9.398 23.201 1.00 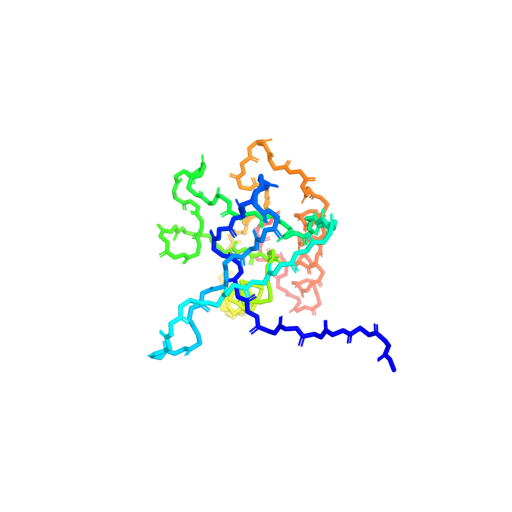98.44 120 ARG A CA 1
ATOM 934 C C . ARG A 1 120 ? -9.797 -8.311 24.245 1.00 98.44 120 ARG A C 1
ATOM 936 O O . ARG A 1 120 ? -9.583 -8.629 25.412 1.00 98.44 120 ARG A O 1
ATOM 943 N N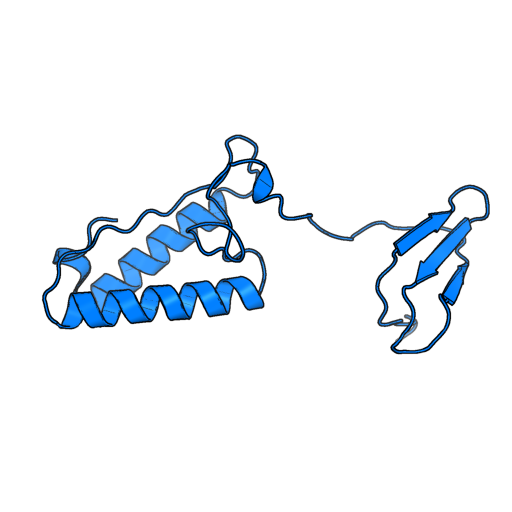 . ARG A 1 121 ? -9.890 -7.046 23.835 1.00 98.06 121 ARG A N 1
ATOM 944 C CA . ARG A 1 121 ? -9.765 -5.865 24.702 1.00 98.06 121 ARG A CA 1
ATOM 945 C C . ARG A 1 121 ? -11.021 -5.545 25.513 1.00 98.06 121 ARG A C 1
ATOM 947 O O . ARG A 1 121 ? -10.971 -4.677 26.374 1.00 98.06 121 ARG A O 1
ATOM 954 N N . ARG A 1 122 ? -12.133 -6.252 25.273 1.00 98.25 122 ARG A N 1
ATOM 955 C CA . ARG A 1 122 ? -13.432 -6.053 25.944 1.00 98.25 122 ARG A CA 1
ATOM 956 C C . ARG A 1 122 ? -14.015 -4.645 25.754 1.00 98.25 122 ARG A C 1
ATOM 958 O O . ARG A 1 122 ? -14.646 -4.115 26.662 1.00 98.25 122 ARG A O 1
ATOM 965 N N . VAL A 1 123 ? -13.807 -4.059 24.573 1.00 98.25 123 VAL A N 1
ATOM 966 C CA . VAL A 1 123 ? -14.357 -2.741 24.191 1.00 98.25 123 VAL A CA 1
ATOM 967 C C . VAL A 1 123 ? -15.223 -2.793 22.924 1.00 98.25 123 VAL A C 1
ATOM 969 O O . VAL A 1 123 ? -15.675 -1.761 22.428 1.00 98.25 123 VAL A O 1
ATOM 972 N N . ARG A 1 124 ? -15.474 -3.991 22.367 1.00 98.06 124 ARG A N 1
ATOM 973 C CA . ARG A 1 124 ? -16.238 -4.166 21.116 1.00 98.06 124 ARG A CA 1
ATOM 974 C C . ARG A 1 124 ? -17.671 -3.638 21.197 1.00 98.06 124 ARG A C 1
ATOM 976 O O . ARG A 1 124 ? -18.192 -3.203 20.177 1.00 98.06 124 ARG A O 1
ATOM 983 N N . ASP A 1 125 ? -18.298 -3.655 22.367 1.00 97.50 125 ASP A N 1
ATOM 984 C CA . ASP A 1 125 ? -19.647 -3.128 22.625 1.00 97.50 125 ASP A CA 1
ATOM 985 C C . ASP A 1 125 ? -19.756 -1.602 22.429 1.00 97.50 125 ASP A C 1
ATOM 987 O O . ASP A 1 125 ? -20.851 -1.064 22.217 1.00 97.50 125 ASP A O 1
ATOM 991 N N . ARG A 1 126 ? -18.616 -0.900 22.459 1.00 97.81 126 ARG A N 1
ATOM 992 C CA . ARG A 1 126 ? -18.503 0.552 22.254 1.00 97.81 126 ARG A CA 1
ATOM 993 C C . ARG A 1 126 ? -18.141 0.941 20.823 1.00 97.81 126 ARG A C 1
ATOM 995 O O . ARG A 1 126 ? -18.219 2.117 20.483 1.00 97.81 126 ARG A O 1
ATOM 1002 N N . ALA A 1 127 ? -17.784 -0.027 19.985 1.00 97.69 127 ALA A N 1
ATOM 1003 C CA . ALA A 1 127 ? -17.448 0.198 18.589 1.00 97.69 127 ALA A CA 1
ATOM 1004 C C . ALA A 1 127 ? -18.605 -0.215 17.671 1.00 97.69 127 ALA A C 1
ATOM 1006 O O . ALA A 1 127 ? -19.079 -1.351 17.718 1.00 97.69 127 ALA A O 1
ATOM 1007 N N . GLU A 1 128 ? -19.035 0.683 16.798 1.00 96.94 128 GLU A N 1
ATOM 1008 C CA . GLU A 1 128 ? -19.792 0.323 15.600 1.00 96.94 128 GLU A CA 1
ATOM 1009 C C . GLU A 1 128 ? -18.779 0.079 14.481 1.00 96.94 128 GLU A C 1
ATOM 1011 O O . GLU A 1 128 ? -17.939 0.936 14.234 1.00 96.94 128 GLU A O 1
ATOM 1016 N N . VAL A 1 129 ? -18.795 -1.104 13.872 1.00 89.00 129 VAL A N 1
ATOM 1017 C CA . VAL A 1 129 ? -17.846 -1.518 12.828 1.00 89.00 129 VAL A CA 1
ATOM 1018 C C . VAL A 1 129 ? -18.646 -2.122 11.695 1.00 89.00 129 VAL A C 1
ATOM 1020 O O . VAL A 1 129 ? -19.492 -2.982 12.042 1.00 89.00 129 VAL A O 1
#

Secondary structure (DSSP, 8-state):
---------EEEEETTTTEEEEPPSTTS--EEEE-SS----------GGGSTT-SSSSSS----SSHHHHHHHHHHHHHHHHHHHTT--EE---S-SSTT-S-HHHHHHHHHHHHHHHHHTT-GGGEE-

pLDDT: mean 94.66, std 5.57, range [59.97, 98.5]

InterPro domains:
  IPR023753 FAD/NAD(P)-binding domain [PF07992] (6-106)
  IPR036188 FAD/NAD(P)-binding domain superfamily [SSF51905] (2-116)
  IPR051169 NADH:quinone oxidoreductase/NAD(P)H-quinone oxidoreductase [PTHR42913] (2-127)

Radius of gyration: 20.91 Å; chains: 1; bounding box: 44×32×57 Å

Sequence (129 aa):
MHVNFVQGRVTEVHPDERYVTLAPHQQGQPERLDYDYLLIATGPKLNFAATPGLGHTEGHTVSICTLDHAIEARDSYLEQVQRLEKGERLRFVVGTGHPGATCQGAALEYISNIHKDLVRRRVRDRAEV

Foldseek 3Di:
DPDDDDPFDFDDADVVQAWTWTDDDPPGDIDIDHDPDDDDDPDDDDCQVQAPQGDDPRHDDADDPDPVSVVVVVVVLVVVVVVLVVVAAEEDDFADSDPPDDPGVVSVVVVVVSCVVCVVVVSNVRYHD

Organism: NCBI:txid1506545